Protein AF-A0A015LIZ4-F1 (afdb_monomer)

InterPro domains:
  IPR036873 Rhodanese-like domain superfamily [G3DSA:3.40.250.10] (79-158)
  IPR036873 Rhodanese-like domain superfamily [SSF52821] (68-155)
  IPR040503 tRNA uridine(34) hydroxylase, N-terminal [PF17773] (3-71)

Sequence (159 aa):
MLNKLEEMGLVGRIYIATEGINAQVSCPKEKLEELRKYCDEELNLKGTDFNFSTYHVKAFRKLNVKIRKQIVADRLESGSYDLSKQPVYLTPEEWHEVLSNSKESPILIDMRNQYERQVQECIISPDVDTFRDSIKAMNEICEGKQNEKIYMYCTGTKV

pLDDT: mean 78.58, std 11.88, range [38.62, 92.88]

Nearest PDB structures (foldseek):
  4f67-a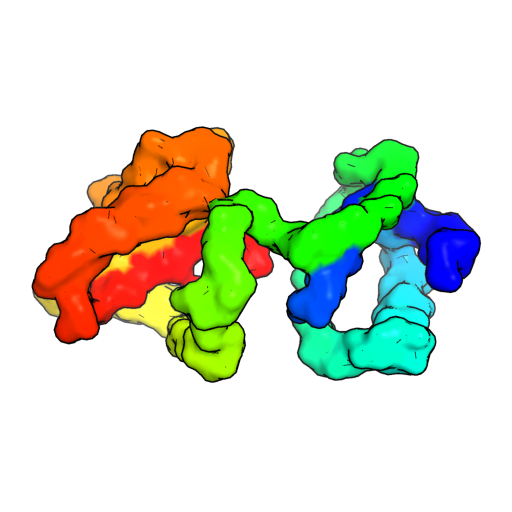ssembly1_A  TM=8.789E-01  e=5.585E-09  Legionella pneumophila subsp. pneumophila str. Philadelphia 1
  1ulr-assembly1_A  TM=7.442E-01  e=1.605E-01  Thermus thermophilus
  8qpe-assembly1_J  TM=6.826E-01  e=1.206E+00  Homo sapiens
  6hiv-assembly1_DT  TM=5.226E-01  e=1.059E+00  Trypanosoma brucei brucei
  2lhd-assembly1_A  TM=3.488E-01  e=9.297E-01  synthetic construct

Solvent-accessible surface area (backbone atoms only — not comparable to full-atom values): 10101 Å² total; per-residue (Å²): 109,70,68,63,44,49,75,54,55,39,21,23,42,38,30,38,23,92,91,45,75,40,75,52,74,50,58,49,77,91,37,48,65,61,50,51,49,44,38,34,68,78,67,65,43,64,89,66,86,78,90,82,79,94,70,98,64,84,91,46,95,50,64,44,77,42,83,40,90,49,58,62,84,54,83,66,63,92,78,77,66,63,86,85,72,66,80,87,72,38,53,75,65,55,47,50,46,51,75,71,68,50,95,57,89,68,47,35,35,46,71,48,55,72,90,75,70,74,88,74,97,72,60,57,54,54,92,42,96,44,76,39,51,34,53,54,45,46,54,63,69,46,58,96,42,83,89,56,73,71,46,65,44,50,88,90,58,85,58

Radius of gyration: 18.55 Å; Cα contacts (8 Å, |Δi|>4): 170; chains: 1; bounding box: 42×29×52 Å

Foldseek 3Di:
DVVVCVVQVKFWEWEDAPVGIDTDIDGPPVCPVVVVCCCCPVVVNPPDDDDDDDDPDDPGDGYDYDYDNDNFPLPDDVPPDDPVPDDDFDAPVRVVCCCPVDPDHAAEEELEAPVVDDDDDRYDYQPDHGSNSRVVVVCVVCVPVPVGHYHYDYPPDRD

Mean predicted aligned error: 9.19 Å

Secondary structure (DSSP, 8-state):
-HHHHHHTT-EEEEEEETTEEEEEEE--GGGHHHHHHHHHHTS--TT--------SS-S-SSEEEEE-S-SS---PPTTSS-TT-PPPP--HHHHHHHHHH-SS--EEEE-S-GGG----SS-B----SSHHHHHHHHHHHHTT-TTS-EEEE-TTS--

Structure (mmCIF, N/CA/C/O backbone):
data_AF-A0A015LIZ4-F1
#
_entry.id   AF-A0A015LIZ4-F1
#
loop_
_atom_site.group_PDB
_atom_site.id
_atom_site.type_symbol
_atom_site.label_atom_id
_atom_site.label_alt_id
_atom_site.label_comp_id
_atom_site.label_asym_id
_atom_site.label_entity_id
_atom_site.label_seq_id
_atom_site.pdbx_PDB_ins_code
_atom_site.Cartn_x
_atom_site.Cartn_y
_atom_site.Cartn_z
_atom_site.occupancy
_atom_site.B_iso_or_equiv
_atom_site.auth_seq_id
_atom_site.auth_comp_id
_atom_site.auth_asym_id
_atom_site.auth_atom_id
_atom_site.pdbx_PDB_model_num
ATOM 1 N N . MET A 1 1 ? 3.657 0.059 -22.145 1.00 74.50 1 MET A N 1
ATOM 2 C CA . MET A 1 1 ? 3.889 0.012 -20.686 1.00 74.50 1 MET A CA 1
ATOM 3 C C . MET A 1 1 ? 4.935 -1.029 -20.299 1.00 74.50 1 MET A C 1
ATOM 5 O O . MET A 1 1 ? 6.033 -0.615 -19.975 1.00 74.50 1 MET A O 1
ATOM 9 N N . LEU A 1 2 ? 4.657 -2.342 -20.366 1.00 81.00 2 LEU A N 1
ATOM 10 C CA . LEU A 1 2 ? 5.555 -3.376 -19.812 1.00 81.00 2 LEU A CA 1
ATOM 11 C C . LEU A 1 2 ? 6.999 -3.299 -20.343 1.00 81.00 2 LEU A C 1
ATOM 13 O O . LEU A 1 2 ? 7.917 -3.150 -19.547 1.00 81.00 2 LEU A O 1
ATOM 17 N N . ASN A 1 3 ? 7.175 -3.276 -21.668 1.00 84.81 3 ASN A N 1
ATOM 18 C CA . ASN A 1 3 ? 8.501 -3.213 -22.299 1.00 84.81 3 ASN A CA 1
ATOM 19 C C . ASN A 1 3 ? 9.314 -1.998 -21.830 1.00 84.81 3 ASN A C 1
ATOM 21 O O . ASN A 1 3 ? 10.487 -2.126 -21.512 1.00 84.81 3 ASN A O 1
ATOM 25 N N . LYS A 1 4 ? 8.674 -0.829 -21.705 1.00 87.19 4 LYS A N 1
ATOM 26 C CA . LYS A 1 4 ? 9.344 0.404 -21.275 1.00 87.19 4 LYS A CA 1
ATOM 27 C C . LYS A 1 4 ? 9.802 0.329 -19.813 1.00 87.19 4 LYS A C 1
ATOM 29 O O . LYS A 1 4 ? 10.887 0.796 -19.488 1.00 87.19 4 LYS A O 1
ATOM 34 N N . LEU A 1 5 ? 8.997 -0.281 -18.938 1.00 90.06 5 LEU A N 1
ATOM 35 C CA . LEU A 1 5 ? 9.372 -0.505 -17.536 1.00 90.06 5 LEU A CA 1
ATOM 36 C C . LEU A 1 5 ? 10.527 -1.515 -17.427 1.00 90.06 5 LEU A C 1
ATOM 38 O O . LEU A 1 5 ? 11.446 -1.320 -16.634 1.00 90.06 5 LEU A O 1
ATOM 42 N N . GLU A 1 6 ? 10.516 -2.569 -18.245 1.00 88.31 6 GLU A N 1
ATOM 43 C CA . GLU A 1 6 ? 11.605 -3.551 -18.303 1.00 88.31 6 GLU A CA 1
ATOM 44 C C . GLU A 1 6 ? 12.906 -2.947 -18.856 1.00 88.31 6 GLU A C 1
ATOM 46 O O . GLU A 1 6 ? 13.972 -3.198 -18.297 1.00 88.31 6 GLU A O 1
ATOM 51 N N . GLU A 1 7 ? 12.832 -2.088 -19.877 1.00 90.44 7 GLU A N 1
ATOM 52 C CA . GLU A 1 7 ? 13.973 -1.326 -20.412 1.00 90.44 7 GLU A CA 1
ATOM 53 C C . GLU A 1 7 ? 14.604 -0.395 -19.365 1.00 90.44 7 GLU A C 1
ATOM 55 O O . GLU A 1 7 ? 15.822 -0.217 -19.337 1.00 90.44 7 GLU A O 1
ATOM 60 N N . MET A 1 8 ? 13.793 0.176 -18.468 1.00 89.94 8 MET A N 1
ATOM 61 C CA . MET A 1 8 ? 14.271 0.947 -17.313 1.00 89.94 8 MET A CA 1
ATOM 62 C C . MET A 1 8 ? 14.856 0.060 -16.195 1.00 89.94 8 MET A C 1
ATOM 64 O O . MET A 1 8 ? 15.327 0.574 -15.180 1.00 89.94 8 MET A O 1
ATOM 68 N N . GLY A 1 9 ? 14.833 -1.267 -16.352 1.00 90.06 9 GLY A N 1
ATOM 69 C CA . GLY A 1 9 ? 15.355 -2.222 -15.379 1.00 90.06 9 GLY A CA 1
ATOM 70 C C . GLY A 1 9 ? 14.456 -2.423 -14.160 1.00 90.06 9 GLY A C 1
ATOM 71 O O . GLY A 1 9 ? 14.956 -2.831 -13.108 1.00 90.06 9 GLY A O 1
ATOM 72 N N . LEU A 1 10 ? 13.153 -2.126 -14.260 1.00 91.81 10 LEU A N 1
ATOM 73 C CA . LEU A 1 10 ? 12.237 -2.328 -13.141 1.00 91.81 10 LEU A CA 1
ATOM 74 C C . LEU A 1 10 ? 12.048 -3.813 -12.837 1.00 91.81 10 LEU A C 1
ATOM 76 O O . LEU A 1 10 ? 11.814 -4.644 -13.713 1.00 91.81 10 LEU A O 1
ATOM 80 N N . VAL A 1 11 ? 12.045 -4.123 -11.546 1.00 92.19 11 VAL A N 1
ATOM 81 C CA . VAL A 1 11 ? 11.620 -5.412 -10.997 1.00 92.19 11 VAL A CA 1
ATOM 82 C C . VAL A 1 11 ? 10.619 -5.161 -9.880 1.00 92.19 11 VAL A C 1
ATOM 84 O O . VAL A 1 11 ? 10.696 -4.143 -9.202 1.00 92.19 11 VAL A O 1
ATOM 87 N N . GLY A 1 12 ? 9.661 -6.061 -9.670 1.00 91.75 12 GLY A N 1
ATOM 88 C CA . GLY A 1 12 ? 8.612 -5.806 -8.686 1.00 91.75 12 GLY A CA 1
ATOM 89 C C . GLY A 1 12 ? 7.268 -6.405 -9.031 1.00 91.75 12 GLY A C 1
ATOM 90 O O . GLY A 1 12 ? 7.148 -7.286 -9.884 1.00 91.75 12 GLY A O 1
ATOM 91 N N . ARG A 1 13 ? 6.245 -5.913 -8.343 1.00 92.56 13 ARG A N 1
ATOM 92 C CA . ARG A 1 13 ? 4.850 -6.296 -8.530 1.00 92.56 13 ARG A CA 1
ATOM 93 C C . ARG A 1 13 ? 4.022 -5.044 -8.769 1.00 92.56 13 ARG A C 1
ATOM 95 O O . ARG A 1 13 ? 4.135 -4.086 -8.011 1.00 92.56 13 ARG A O 1
ATOM 102 N N . ILE A 1 14 ? 3.193 -5.078 -9.804 1.00 92.25 14 ILE A N 1
ATOM 103 C CA . ILE A 1 14 ? 2.219 -4.028 -10.106 1.00 92.25 14 ILE A CA 1
ATOM 104 C C . ILE A 1 14 ? 0.857 -4.697 -10.261 1.00 92.25 14 ILE A C 1
ATOM 106 O O . ILE A 1 14 ? 0.692 -5.614 -11.073 1.00 92.25 14 ILE A O 1
ATOM 110 N N . TYR A 1 15 ? -0.114 -4.244 -9.482 1.00 92.62 15 TYR A N 1
ATOM 111 C CA . TYR A 1 15 ? -1.511 -4.626 -9.599 1.00 92.62 15 TYR A CA 1
ATOM 112 C C . TYR A 1 15 ? -2.313 -3.457 -10.143 1.00 92.62 15 TYR A C 1
ATOM 114 O O . TYR A 1 15 ? -2.187 -2.336 -9.661 1.00 92.62 15 TYR A O 1
ATOM 122 N N . ILE A 1 16 ? -3.127 -3.746 -11.153 1.00 90.69 16 ILE A N 1
ATOM 123 C CA . ILE A 1 16 ? -3.995 -2.774 -11.812 1.00 90.69 16 ILE A CA 1
ATOM 124 C C . ILE A 1 16 ? -5.423 -3.280 -11.669 1.00 90.69 16 ILE A C 1
ATOM 126 O O . ILE A 1 16 ? -5.707 -4.428 -12.021 1.00 90.69 16 ILE A O 1
ATOM 130 N N . ALA A 1 17 ? -6.306 -2.434 -11.160 1.00 88.81 17 ALA A N 1
ATOM 131 C CA . ALA A 1 17 ? -7.741 -2.674 -11.119 1.00 88.81 17 ALA A CA 1
ATOM 132 C C . ALA A 1 17 ? -8.479 -1.390 -11.516 1.00 88.81 17 ALA A C 1
ATOM 134 O O . ALA A 1 17 ? -7.866 -0.340 -11.696 1.00 88.81 17 ALA A O 1
ATOM 135 N N . THR A 1 18 ? -9.800 -1.455 -11.655 1.00 85.56 18 THR A N 1
ATOM 136 C CA . THR A 1 18 ? -10.618 -0.278 -11.995 1.00 85.56 18 THR A CA 1
ATOM 137 C C . THR A 1 18 ? -10.558 0.821 -10.933 1.00 85.56 18 THR A C 1
ATOM 139 O O . THR A 1 18 ? -10.778 1.980 -11.254 1.00 85.56 18 THR A O 1
ATOM 142 N N . GLU A 1 19 ? -10.251 0.463 -9.684 1.00 82.56 19 GLU A N 1
ATOM 143 C CA . GLU A 1 19 ? -10.108 1.399 -8.562 1.00 82.56 19 GLU A CA 1
ATOM 144 C C . GLU A 1 19 ? -8.734 2.087 -8.490 1.00 82.56 19 GLU A C 1
ATOM 146 O O . GLU A 1 19 ? -8.590 3.066 -7.766 1.00 82.56 19 GLU A O 1
ATOM 151 N N . GLY A 1 20 ? -7.722 1.602 -9.225 1.00 85.06 20 GLY A N 1
ATOM 152 C CA . GLY A 1 20 ? -6.397 2.221 -9.235 1.00 85.06 20 GLY A CA 1
ATOM 153 C C . GLY A 1 20 ? -5.233 1.254 -9.451 1.00 85.06 20 GLY A C 1
ATOM 154 O O . GLY A 1 20 ? -5.362 0.198 -10.079 1.00 85.06 20 GLY A O 1
ATOM 155 N N . ILE A 1 21 ? -4.066 1.642 -8.927 1.00 88.50 21 ILE A N 1
ATOM 156 C CA . ILE A 1 21 ? -2.799 0.917 -9.067 1.00 88.50 21 ILE A CA 1
ATOM 157 C C . ILE A 1 21 ? -2.153 0.737 -7.691 1.00 88.50 21 ILE A C 1
ATOM 159 O O . ILE A 1 21 ? -2.018 1.691 -6.933 1.00 88.50 21 ILE A O 1
ATOM 163 N N . ASN A 1 22 ? -1.697 -0.480 -7.393 1.00 89.00 22 ASN A N 1
ATOM 164 C CA . ASN A 1 22 ? -0.813 -0.763 -6.262 1.00 89.00 22 ASN A CA 1
ATOM 165 C C . ASN A 1 22 ? 0.500 -1.335 -6.799 1.00 89.00 22 ASN A C 1
ATOM 167 O O . ASN A 1 22 ? 0.497 -2.321 -7.542 1.00 89.00 22 ASN A O 1
ATOM 171 N N . ALA A 1 23 ? 1.619 -0.701 -6.456 1.00 89.56 23 ALA A N 1
ATOM 172 C CA . ALA A 1 23 ? 2.927 -1.075 -6.967 1.00 89.56 23 ALA A CA 1
ATOM 173 C C . ALA A 1 23 ? 3.971 -1.142 -5.851 1.00 89.56 23 ALA A C 1
ATOM 175 O O . ALA A 1 23 ? 4.124 -0.221 -5.056 1.00 89.56 23 ALA A O 1
ATOM 176 N N . GLN A 1 24 ? 4.741 -2.227 -5.857 1.00 90.25 24 GLN A N 1
ATOM 177 C CA . GLN A 1 24 ? 5.962 -2.388 -5.075 1.00 90.25 24 GLN A CA 1
ATOM 178 C C . GLN A 1 24 ? 7.073 -2.765 -6.046 1.00 90.25 24 GLN A C 1
ATOM 180 O O . GLN A 1 24 ? 7.117 -3.890 -6.553 1.00 90.25 24 GLN A O 1
ATOM 185 N N . VAL A 1 25 ? 7.933 -1.801 -6.358 1.00 90.12 25 VAL A N 1
ATOM 186 C CA . VAL A 1 25 ? 8.949 -1.938 -7.402 1.00 90.12 25 VAL A CA 1
ATOM 187 C C . VAL A 1 25 ? 10.313 -1.473 -6.916 1.00 90.12 25 VAL A C 1
ATOM 189 O O . VAL A 1 25 ? 10.437 -0.682 -5.987 1.00 90.12 25 VAL A O 1
ATOM 192 N N . SER A 1 26 ? 11.349 -1.977 -7.569 1.00 90.06 26 SER A N 1
ATOM 193 C CA . SER A 1 26 ? 12.717 -1.496 -7.455 1.00 90.06 26 SER A CA 1
ATOM 194 C C . SER A 1 26 ? 13.210 -1.131 -8.848 1.00 90.06 26 SER A C 1
ATOM 196 O O . SER A 1 26 ? 12.984 -1.875 -9.804 1.00 90.06 26 SER A O 1
ATOM 198 N N . CYS A 1 27 ? 13.903 -0.003 -8.954 1.00 89.06 27 CYS A N 1
ATOM 199 C CA . CYS A 1 27 ? 14.572 0.440 -10.170 1.00 89.06 27 CYS A CA 1
ATOM 200 C C . CYS A 1 27 ? 15.989 0.933 -9.833 1.00 89.06 27 CYS A C 1
ATOM 202 O O . CYS A 1 27 ? 16.257 1.279 -8.676 1.00 89.06 27 CYS A O 1
ATOM 204 N N . PRO A 1 28 ? 16.903 0.985 -10.815 1.00 89.44 28 PRO A N 1
ATOM 205 C CA . PRO A 1 28 ? 18.168 1.696 -10.663 1.00 89.44 28 PRO A CA 1
ATOM 206 C C . PRO A 1 28 ? 17.936 3.150 -10.240 1.00 89.44 28 PRO A C 1
ATOM 208 O O . PRO A 1 28 ? 16.982 3.788 -10.696 1.00 89.44 28 PRO A O 1
ATOM 211 N N . LYS A 1 29 ? 18.813 3.689 -9.386 1.00 87.94 29 LYS A N 1
ATOM 212 C CA . LYS A 1 29 ? 18.675 5.060 -8.869 1.00 87.94 29 LYS A CA 1
ATOM 213 C C . LYS A 1 29 ? 18.710 6.083 -1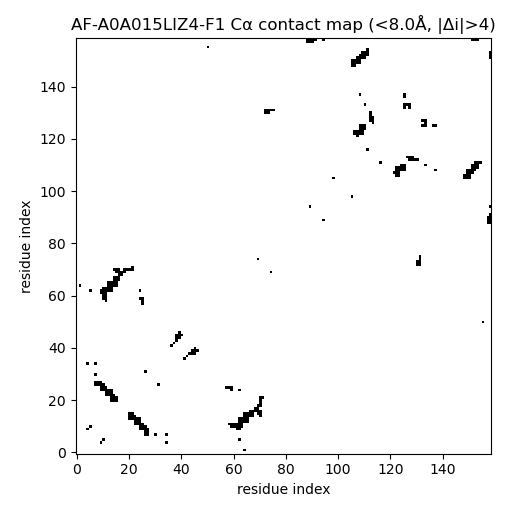0.004 1.00 87.94 29 LYS A C 1
ATOM 215 O O . LYS A 1 29 ? 17.916 7.016 -10.005 1.00 87.94 29 LYS A O 1
ATOM 220 N N . GLU A 1 30 ? 19.569 5.865 -10.997 1.00 90.38 30 GLU A N 1
ATOM 221 C CA . GLU A 1 30 ? 19.684 6.740 -12.173 1.00 90.38 30 GLU A CA 1
ATOM 222 C C . GLU A 1 30 ? 18.401 6.791 -13.023 1.00 90.38 30 GLU A C 1
ATOM 224 O O . GLU A 1 30 ? 18.228 7.706 -13.822 1.00 90.38 30 GLU A O 1
ATOM 229 N N . LYS A 1 31 ? 17.493 5.817 -12.866 1.00 91.44 31 LYS A N 1
ATOM 230 C CA . LYS A 1 31 ? 16.234 5.713 -13.620 1.00 91.44 31 LYS A CA 1
ATOM 231 C C . LYS A 1 31 ? 15.027 6.266 -12.869 1.00 91.44 31 LYS A C 1
ATOM 233 O O . LYS A 1 31 ? 13.928 6.255 -13.414 1.00 91.44 31 LYS A O 1
ATOM 238 N N . LEU A 1 32 ? 15.214 6.765 -11.646 1.00 88.88 32 LEU A N 1
ATOM 239 C CA . LEU A 1 32 ? 14.115 7.212 -10.791 1.00 88.88 32 LEU A CA 1
ATOM 240 C C . LEU A 1 32 ? 13.348 8.399 -11.389 1.00 88.88 32 LEU A C 1
ATOM 242 O O . LEU A 1 32 ? 12.120 8.392 -11.401 1.00 88.88 32 LEU A O 1
ATOM 246 N N . GLU A 1 33 ? 14.065 9.392 -11.921 1.00 90.81 33 GLU A N 1
ATOM 247 C CA . GLU A 1 33 ? 13.451 10.562 -12.562 1.00 90.81 33 GLU A CA 1
ATOM 248 C C . GLU A 1 33 ? 12.732 10.182 -13.863 1.00 90.81 33 GLU A C 1
ATOM 250 O O . GLU A 1 33 ? 11.608 10.622 -14.099 1.00 90.81 33 GLU A O 1
ATOM 255 N N . GLU A 1 34 ? 13.341 9.309 -14.676 1.00 92.75 34 GLU A N 1
ATOM 256 C CA . GLU A 1 34 ? 12.730 8.789 -15.908 1.00 92.75 34 GLU A CA 1
ATOM 257 C C . GLU A 1 34 ? 11.437 8.020 -15.595 1.00 92.75 34 GLU A C 1
ATOM 259 O O . GLU A 1 34 ? 10.413 8.232 -16.246 1.00 92.75 34 GLU A O 1
ATOM 264 N N . LEU A 1 35 ? 11.461 7.177 -14.556 1.00 90.94 35 LEU A N 1
ATOM 265 C CA . LEU A 1 35 ? 10.293 6.444 -14.079 1.00 90.94 35 LEU A CA 1
ATOM 266 C C . LEU A 1 35 ? 9.201 7.393 -13.582 1.00 90.94 35 LEU A C 1
ATOM 268 O O . LEU A 1 35 ? 8.039 7.217 -13.942 1.00 90.94 35 LEU A O 1
ATOM 272 N N . ARG A 1 36 ? 9.552 8.405 -12.775 1.00 90.31 36 ARG A N 1
ATOM 273 C CA . ARG A 1 36 ? 8.581 9.382 -12.266 1.00 90.31 36 ARG A CA 1
ATOM 274 C C . ARG A 1 36 ? 7.900 10.125 -13.410 1.00 90.31 36 ARG A C 1
ATOM 276 O O . ARG A 1 36 ? 6.676 10.202 -13.430 1.00 90.31 36 ARG A O 1
ATOM 283 N N . LYS A 1 37 ? 8.683 10.606 -14.376 1.00 92.31 37 LYS A N 1
ATOM 284 C CA . LYS A 1 37 ? 8.165 11.289 -15.562 1.00 92.31 37 LYS A CA 1
ATOM 285 C C . LYS A 1 37 ? 7.233 10.385 -16.369 1.00 92.31 37 LYS A C 1
ATOM 287 O O . LYS A 1 37 ? 6.138 10.804 -16.721 1.00 92.31 37 LYS A O 1
ATOM 292 N N . TYR A 1 38 ? 7.629 9.133 -16.600 1.00 91.62 38 TYR A N 1
ATOM 293 C CA . TYR A 1 38 ? 6.789 8.156 -17.293 1.00 91.62 38 TYR A CA 1
ATOM 294 C C . TYR A 1 38 ? 5.459 7.920 -16.563 1.00 91.62 38 TYR A C 1
ATOM 296 O O . TYR A 1 38 ? 4.402 7.916 -17.187 1.00 91.62 38 TYR A O 1
ATOM 304 N N . CYS A 1 39 ? 5.486 7.766 -15.239 1.00 90.06 39 CYS A N 1
ATOM 305 C CA . CYS A 1 39 ? 4.265 7.619 -14.450 1.00 90.06 39 CYS A CA 1
ATOM 306 C C . CYS A 1 39 ? 3.366 8.862 -14.530 1.00 90.06 39 CYS A C 1
ATOM 308 O O . CYS A 1 39 ? 2.158 8.724 -14.709 1.00 90.06 39 CYS A O 1
ATOM 310 N N . ASP A 1 40 ? 3.936 10.060 -14.416 1.00 90.75 40 ASP A N 1
ATOM 311 C CA . ASP A 1 40 ? 3.167 11.306 -14.421 1.00 90.75 40 ASP A CA 1
ATOM 312 C C . ASP A 1 40 ? 2.556 11.606 -15.800 1.00 90.75 40 ASP A C 1
ATOM 314 O O . ASP A 1 40 ? 1.386 11.979 -15.873 1.00 90.75 40 ASP A O 1
ATOM 318 N N . GLU A 1 41 ? 3.321 11.437 -16.882 1.00 91.56 41 GLU A N 1
ATOM 319 C CA . GLU A 1 41 ? 2.926 11.846 -18.238 1.00 91.56 41 GLU A CA 1
ATOM 320 C C . GLU A 1 41 ? 2.205 10.735 -19.011 1.00 91.56 41 GLU A C 1
ATOM 322 O O . GLU A 1 41 ? 1.150 10.970 -19.594 1.00 91.56 41 GLU A O 1
ATOM 327 N N . GLU A 1 42 ? 2.742 9.513 -18.997 1.00 89.75 42 GLU A N 1
ATOM 328 C CA . GLU A 1 42 ? 2.253 8.417 -19.847 1.00 89.75 42 GLU A CA 1
ATOM 329 C C . GLU A 1 42 ? 1.192 7.566 -19.148 1.00 89.75 42 GLU A C 1
ATOM 331 O O . GLU A 1 42 ? 0.313 7.000 -19.797 1.00 89.75 42 GLU A O 1
ATOM 336 N N . LEU A 1 43 ? 1.267 7.454 -17.817 1.00 86.88 43 LEU A N 1
ATOM 337 C CA . LEU A 1 43 ? 0.276 6.729 -17.013 1.00 86.88 43 LEU A CA 1
ATOM 338 C C . LEU A 1 43 ? -0.736 7.659 -16.334 1.00 86.88 43 LEU A C 1
ATOM 340 O O . LEU A 1 43 ? -1.654 7.168 -15.678 1.00 86.88 43 LEU A O 1
ATOM 344 N N . ASN A 1 44 ? -0.586 8.978 -16.499 1.00 88.38 44 ASN A N 1
ATOM 345 C CA . ASN A 1 44 ? -1.435 9.997 -15.884 1.00 88.38 44 ASN A CA 1
ATOM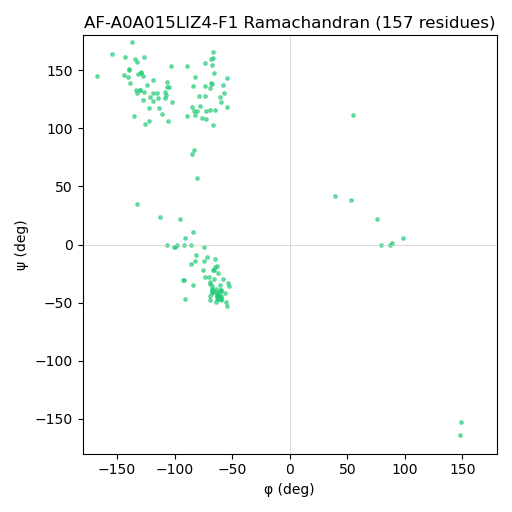 346 C C . ASN A 1 44 ? -1.548 9.844 -14.350 1.00 88.38 44 ASN A C 1
ATOM 348 O O . ASN A 1 44 ? -2.612 10.040 -13.767 1.00 88.38 44 ASN A O 1
ATOM 352 N N . LEU A 1 45 ? -0.446 9.474 -13.687 1.00 86.75 45 LEU A N 1
ATOM 353 C CA . LEU A 1 45 ? -0.367 9.269 -12.231 1.00 86.75 45 LEU A CA 1
ATOM 354 C C . LEU A 1 45 ? 0.148 10.505 -11.485 1.00 86.75 45 LEU A C 1
ATOM 356 O O . LEU A 1 45 ? 0.646 10.401 -10.359 1.00 86.75 45 LEU A O 1
ATOM 360 N N . LYS A 1 46 ? 0.023 11.685 -12.098 1.00 86.88 46 LYS A N 1
ATOM 361 C CA . LYS A 1 46 ? 0.49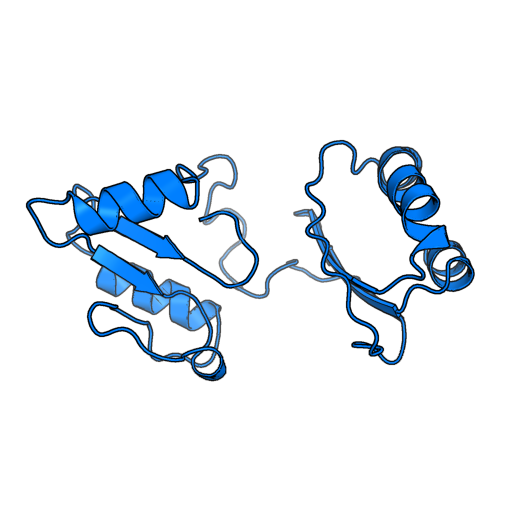1 12.942 -11.519 1.00 86.88 46 LYS A CA 1
ATOM 362 C C . LYS A 1 46 ? -0.152 13.187 -10.153 1.00 86.88 46 LYS A C 1
ATOM 364 O O . LYS A 1 46 ? -1.366 13.115 -10.003 1.00 86.88 46 LYS A O 1
ATOM 369 N N . GLY A 1 47 ? 0.681 13.506 -9.164 1.00 82.06 47 GLY A N 1
ATOM 370 C CA . GLY A 1 47 ? 0.242 13.729 -7.780 1.00 82.06 47 GLY A CA 1
ATOM 371 C C . GLY A 1 47 ? 0.167 12.462 -6.924 1.00 82.06 47 GLY A C 1
ATOM 372 O O . GLY A 1 47 ? -0.133 12.564 -5.742 1.00 82.06 47 GLY A O 1
ATOM 373 N N . THR A 1 48 ? 0.490 11.288 -7.477 1.00 83.31 48 THR A N 1
ATOM 374 C CA . THR A 1 48 ? 0.630 10.063 -6.678 1.00 83.31 48 THR A CA 1
ATOM 375 C C . THR A 1 48 ? 1.867 10.157 -5.781 1.00 83.31 48 THR A C 1
ATOM 377 O O . THR A 1 48 ? 2.957 10.532 -6.238 1.00 83.31 48 THR A O 1
ATOM 380 N N . ASP A 1 49 ? 1.701 9.782 -4.514 1.00 82.38 49 ASP A N 1
ATOM 381 C CA . ASP A 1 49 ? 2.787 9.687 -3.543 1.00 82.38 49 ASP A CA 1
ATOM 382 C C . ASP A 1 49 ? 3.654 8.458 -3.824 1.00 82.38 49 ASP A C 1
ATOM 384 O O . ASP A 1 49 ? 3.164 7.336 -3.959 1.00 82.38 49 ASP A O 1
ATOM 388 N N . PHE A 1 50 ? 4.964 8.673 -3.931 1.00 82.12 50 PHE A N 1
ATOM 389 C CA . PHE A 1 50 ? 5.933 7.600 -4.118 1.00 82.12 50 PHE A CA 1
ATOM 390 C C . PHE A 1 50 ? 6.754 7.487 -2.837 1.00 82.12 50 PHE A C 1
ATOM 392 O O . PHE A 1 50 ? 7.535 8.379 -2.510 1.00 82.12 50 PHE A O 1
ATOM 399 N N . ASN A 1 51 ? 6.592 6.376 -2.123 1.00 81.00 51 ASN A N 1
ATOM 400 C CA . ASN A 1 51 ? 7.408 6.077 -0.954 1.00 81.00 51 ASN A CA 1
ATOM 401 C C . ASN A 1 51 ? 8.722 5.444 -1.417 1.00 81.00 51 ASN A C 1
ATOM 403 O O . ASN A 1 51 ? 8.729 4.349 -1.983 1.00 81.00 51 ASN A O 1
ATOM 407 N N . PHE A 1 52 ? 9.836 6.138 -1.186 1.00 78.62 52 PHE A N 1
ATOM 408 C CA . PHE A 1 52 ? 11.160 5.677 -1.589 1.00 78.62 52 PHE A CA 1
ATOM 409 C C . PHE A 1 52 ? 11.960 5.177 -0.389 1.00 78.62 52 PHE A C 1
ATOM 411 O O . PHE A 1 52 ? 12.050 5.838 0.641 1.00 78.62 52 PHE A O 1
ATOM 418 N N . SER A 1 53 ? 12.624 4.039 -0.567 1.00 78.06 53 SER A N 1
ATOM 419 C CA . SER A 1 53 ? 13.650 3.547 0.349 1.00 78.06 53 SER A CA 1
ATOM 420 C C . SER A 1 53 ? 14.867 3.120 -0.459 1.00 78.06 53 SER A C 1
ATOM 422 O O . SER A 1 53 ? 14.737 2.360 -1.421 1.00 78.06 53 SER A O 1
ATOM 424 N N . THR A 1 54 ? 16.055 3.578 -0.079 1.00 73.62 54 THR A N 1
ATOM 425 C CA . THR A 1 54 ? 17.299 3.144 -0.720 1.00 73.62 54 THR A CA 1
ATOM 426 C C . THR A 1 54 ? 17.780 1.853 -0.073 1.00 73.62 54 THR A C 1
ATOM 428 O O . THR A 1 54 ? 18.093 1.840 1.115 1.00 73.62 54 THR A O 1
ATOM 431 N N . TYR A 1 55 ? 17.863 0.773 -0.847 1.00 72.44 55 TYR A N 1
ATOM 432 C CA . TYR A 1 55 ? 18.403 -0.501 -0.381 1.00 72.44 55 TYR A CA 1
ATOM 433 C C . TYR A 1 55 ? 19.279 -1.127 -1.468 1.00 72.44 55 TYR A C 1
ATOM 435 O O . TYR A 1 55 ? 18.941 -1.083 -2.648 1.00 72.44 55 TYR A O 1
ATOM 443 N N . HIS A 1 56 ? 20.414 -1.712 -1.079 1.00 63.47 56 HIS A N 1
ATOM 444 C CA . HIS A 1 56 ? 21.406 -2.244 -2.026 1.00 63.47 56 HIS A CA 1
ATOM 445 C C . HIS A 1 56 ? 21.122 -3.684 -2.488 1.00 63.47 56 HIS A C 1
ATOM 447 O O . HIS A 1 56 ? 21.863 -4.231 -3.303 1.00 63.47 56 HIS A O 1
ATOM 453 N N . VAL A 1 57 ? 20.046 -4.307 -1.997 1.00 69.56 57 VAL A N 1
ATOM 454 C CA . VAL A 1 57 ? 19.668 -5.687 -2.332 1.00 69.56 57 VAL A CA 1
ATOM 455 C C . VAL A 1 57 ? 18.453 -5.688 -3.255 1.00 69.56 57 VAL A C 1
ATOM 457 O O . VAL A 1 57 ? 17.475 -4.984 -3.010 1.00 69.56 57 VAL A O 1
ATOM 460 N N . LYS A 1 58 ? 18.486 -6.518 -4.306 1.00 64.50 58 LYS A N 1
ATOM 461 C CA . LYS A 1 58 ? 17.327 -6.734 -5.184 1.00 64.50 58 LYS A CA 1
ATOM 462 C C . LYS A 1 58 ? 16.211 -7.440 -4.408 1.00 64.50 58 LYS A C 1
ATOM 464 O O . LYS A 1 58 ? 16.260 -8.653 -4.223 1.00 64.50 58 LYS A O 1
ATOM 469 N N . ALA A 1 59 ? 15.189 -6.685 -4.007 1.00 77.56 59 ALA A N 1
ATOM 470 C CA . ALA A 1 59 ? 14.007 -7.216 -3.322 1.00 77.56 59 ALA A CA 1
ATOM 471 C C . ALA A 1 59 ? 13.149 -8.132 -4.221 1.00 77.56 59 ALA A C 1
ATOM 473 O O . ALA A 1 59 ? 12.413 -8.989 -3.733 1.00 77.56 59 ALA A O 1
ATOM 474 N N . PHE A 1 60 ? 13.266 -7.993 -5.547 1.00 86.00 60 PHE A N 1
ATOM 475 C CA . PHE A 1 60 ? 12.469 -8.734 -6.525 1.00 86.00 60 PHE A CA 1
ATOM 476 C C . PHE A 1 60 ? 13.337 -9.354 -7.625 1.00 86.00 60 PHE A C 1
ATOM 478 O O . PHE A 1 60 ? 14.340 -8.784 -8.047 1.00 86.00 60 PHE A O 1
ATOM 485 N N . ARG A 1 61 ? 12.923 -10.530 -8.121 1.00 85.88 61 ARG A N 1
ATOM 486 C CA . ARG A 1 61 ? 13.632 -11.259 -9.193 1.00 85.88 61 ARG A CA 1
ATOM 487 C C . ARG A 1 61 ? 13.277 -10.784 -10.604 1.00 85.88 61 ARG A C 1
ATOM 489 O O . ARG A 1 61 ? 14.121 -10.845 -11.486 1.00 85.88 61 ARG A O 1
ATOM 496 N N . LYS A 1 62 ? 12.024 -10.382 -10.825 1.00 90.81 62 LYS A N 1
ATOM 497 C CA . LYS A 1 62 ? 11.491 -9.945 -12.123 1.00 90.81 62 LYS A CA 1
ATOM 498 C C . LYS A 1 62 ? 10.313 -9.000 -11.928 1.00 90.81 62 LYS A C 1
ATOM 500 O O . LYS A 1 62 ? 9.736 -8.971 -10.839 1.00 90.81 62 LYS A O 1
ATOM 505 N N . LEU A 1 63 ? 9.940 -8.276 -12.977 1.00 92.19 63 LEU A N 1
ATOM 506 C CA . LEU A 1 63 ? 8.690 -7.529 -13.015 1.00 92.19 63 LEU A CA 1
ATOM 507 C C . LEU A 1 63 ? 7.502 -8.488 -13.187 1.00 92.19 63 LEU A C 1
ATOM 509 O O . LEU A 1 63 ? 7.552 -9.448 -13.956 1.00 92.19 63 LEU A O 1
ATOM 513 N N . ASN A 1 64 ? 6.434 -8.258 -12.431 1.00 92.88 64 ASN A N 1
ATOM 514 C CA . ASN A 1 64 ? 5.183 -8.994 -12.539 1.00 92.88 64 ASN A CA 1
ATOM 515 C C . ASN A 1 64 ? 4.015 -8.011 -12.503 1.00 92.88 64 ASN A C 1
ATOM 517 O O . ASN A 1 64 ? 3.737 -7.416 -11.463 1.00 92.88 64 ASN A O 1
ATOM 521 N N . VAL A 1 65 ? 3.333 -7.859 -13.635 1.00 92.25 65 VAL A N 1
ATOM 522 C CA . VAL A 1 65 ? 2.162 -6.989 -13.760 1.00 92.25 65 VAL A CA 1
ATOM 523 C C . VAL A 1 65 ? 0.918 -7.858 -13.879 1.00 92.25 65 VAL A C 1
ATOM 525 O O . VAL A 1 65 ? 0.862 -8.749 -14.727 1.00 92.25 65 VAL A O 1
ATOM 528 N N . LYS A 1 66 ? -0.077 -7.626 -13.018 1.00 92.19 66 LYS A N 1
ATOM 529 C CA . LYS A 1 66 ? -1.341 -8.373 -13.031 1.00 92.19 66 LYS A CA 1
ATOM 530 C C . LYS A 1 66 ? -2.533 -7.434 -13.019 1.00 92.19 66 LYS A C 1
ATOM 532 O O . LYS A 1 66 ? -2.627 -6.561 -12.162 1.00 92.19 66 LYS A O 1
ATOM 537 N N . ILE A 1 67 ? -3.484 -7.703 -13.906 1.00 92.19 67 ILE A N 1
ATOM 538 C CA . ILE A 1 67 ? -4.825 -7.129 -13.822 1.00 92.19 67 ILE A CA 1
ATOM 539 C C . ILE A 1 67 ? -5.601 -7.918 -12.765 1.00 92.19 67 ILE A C 1
ATOM 541 O O . ILE A 1 67 ? -5.622 -9.154 -12.782 1.00 92.19 67 ILE A O 1
ATOM 545 N N . ARG A 1 68 ? -6.192 -7.210 -11.808 1.00 89.06 68 ARG A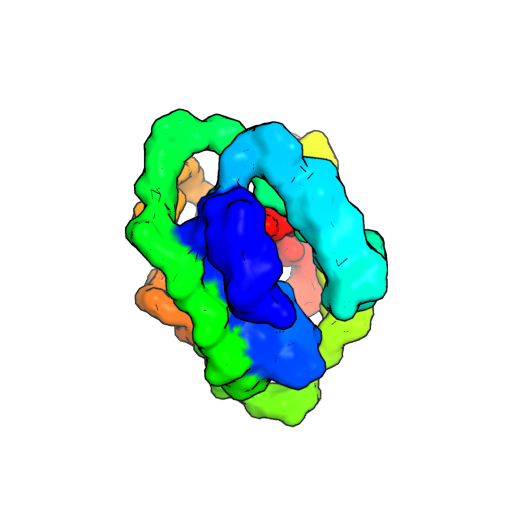 N 1
ATOM 546 C CA . ARG A 1 68 ? -6.950 -7.767 -10.687 1.00 89.06 68 ARG A CA 1
ATOM 547 C C . ARG A 1 68 ? -8.329 -7.119 -10.625 1.00 89.06 68 ARG A C 1
ATOM 549 O O . ARG A 1 68 ? -8.549 -6.055 -11.186 1.00 89.06 68 ARG A O 1
ATOM 556 N N . LYS A 1 69 ? -9.255 -7.782 -9.927 1.00 86.31 69 LYS A N 1
ATOM 557 C CA . LYS A 1 69 ? -10.558 -7.185 -9.600 1.00 86.31 69 LYS A CA 1
ATOM 558 C C . LYS A 1 69 ? -10.414 -6.043 -8.590 1.00 86.31 69 LYS A C 1
ATOM 560 O O . LYS A 1 69 ? -11.154 -5.079 -8.681 1.00 86.31 69 LYS A O 1
ATOM 565 N N . GLN A 1 70 ? -9.455 -6.173 -7.672 1.00 82.50 70 GLN A N 1
ATOM 566 C CA . GLN A 1 70 ? -9.127 -5.194 -6.638 1.00 82.50 70 GLN A CA 1
ATOM 567 C C . GLN A 1 70 ? -7.601 -5.119 -6.480 1.00 82.50 70 GLN A C 1
ATOM 569 O O . GLN A 1 70 ? -6.916 -6.141 -6.628 1.00 82.50 70 GLN A O 1
ATOM 574 N N . ILE A 1 71 ? -7.065 -3.929 -6.208 1.00 82.44 71 ILE A N 1
ATOM 575 C CA . ILE A 1 71 ? -5.638 -3.691 -5.954 1.00 82.44 71 ILE A CA 1
ATOM 576 C C . ILE A 1 71 ? -5.212 -4.204 -4.576 1.00 82.44 71 ILE A C 1
ATOM 578 O O . ILE A 1 71 ? -4.067 -4.633 -4.419 1.00 82.44 71 ILE A O 1
ATOM 582 N N . VAL A 1 72 ? -6.144 -4.242 -3.621 1.00 79.50 72 VAL A N 1
ATOM 583 C CA . VAL A 1 72 ? -6.023 -4.940 -2.336 1.00 79.50 72 VAL A CA 1
ATOM 584 C C . VAL A 1 72 ? -7.125 -5.990 -2.271 1.00 79.50 72 VAL A C 1
ATOM 586 O O . VAL A 1 72 ? -8.279 -5.718 -2.565 1.00 79.50 72 VAL A O 1
ATOM 589 N N . ALA A 1 73 ? -6.779 -7.230 -1.933 1.00 75.31 73 ALA A N 1
ATOM 590 C CA . ALA A 1 73 ? -7.728 -8.341 -1.957 1.00 75.31 73 ALA A CA 1
ATOM 591 C C . ALA A 1 73 ? -8.630 -8.378 -0.705 1.00 75.31 73 ALA A C 1
ATOM 593 O O . ALA A 1 73 ? -8.657 -9.389 -0.002 1.00 75.31 73 ALA A O 1
ATOM 594 N N . ASP A 1 74 ? -9.369 -7.302 -0.430 1.00 70.56 74 AS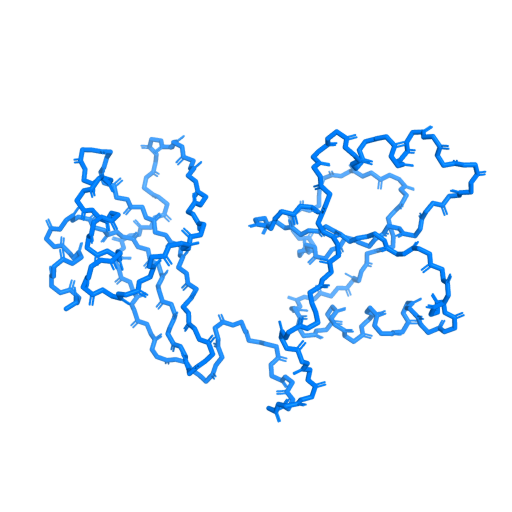P A N 1
ATOM 595 C CA . ASP A 1 74 ? -10.341 -7.256 0.671 1.00 70.56 74 ASP A CA 1
ATOM 596 C C . ASP A 1 74 ? -11.558 -8.174 0.397 1.00 70.56 74 ASP A C 1
ATOM 598 O O . ASP A 1 74 ? -12.088 -8.831 1.301 1.00 70.56 74 ASP A O 1
ATOM 602 N N . ARG A 1 75 ? -11.936 -8.329 -0.882 1.00 71.75 75 ARG A N 1
ATOM 603 C CA . ARG A 1 75 ? -13.191 -8.925 -1.370 1.00 71.75 75 ARG A CA 1
ATOM 604 C C . ARG A 1 75 ? -14.427 -8.547 -0.538 1.00 71.75 75 ARG A C 1
ATOM 606 O O . ARG A 1 75 ? -15.263 -9.404 -0.236 1.00 71.75 75 ARG A O 1
ATOM 613 N N . LEU A 1 76 ? -14.491 -7.273 -0.166 1.00 72.19 76 LEU A N 1
ATOM 614 C CA . LEU A 1 76 ? -15.716 -6.564 0.172 1.00 72.19 76 LEU A CA 1
ATOM 615 C C . LEU A 1 76 ? -16.574 -6.386 -1.090 1.00 72.19 76 LEU A C 1
ATOM 617 O O . LEU A 1 76 ? -16.083 -6.493 -2.219 1.00 72.19 76 LEU A O 1
ATOM 621 N N . GLU A 1 77 ? -17.871 -6.154 -0.909 1.00 72.06 77 GLU A N 1
ATOM 622 C CA . GLU A 1 77 ? -18.761 -5.885 -2.037 1.00 72.06 77 GLU A CA 1
ATOM 623 C C . GLU A 1 77 ? -18.435 -4.527 -2.664 1.00 72.06 77 GLU A C 1
ATOM 625 O O . GLU A 1 77 ? -18.174 -3.541 -1.975 1.00 72.06 77 GLU A O 1
ATOM 630 N N . SER A 1 78 ? -18.450 -4.458 -3.995 1.00 66.62 78 SER A N 1
ATOM 631 C CA . SER A 1 78 ? -18.204 -3.201 -4.701 1.00 66.62 78 SER A CA 1
ATOM 632 C C . SER A 1 78 ? -19.241 -2.152 -4.286 1.00 66.62 78 SER A C 1
ATOM 634 O O . SER A 1 78 ? -20.439 -2.375 -4.434 1.00 66.62 78 SER A O 1
ATOM 636 N N . GLY A 1 79 ? -18.773 -1.010 -3.776 1.00 69.19 79 GLY A N 1
ATOM 637 C CA . GLY A 1 79 ? -19.629 0.066 -3.266 1.00 69.19 79 GLY A CA 1
ATOM 638 C C . GLY A 1 79 ? -19.994 -0.045 -1.781 1.00 69.19 79 GLY A C 1
ATOM 639 O O . GLY A 1 79 ? -20.699 0.826 -1.280 1.00 69.19 79 GLY A O 1
ATOM 640 N N . SER A 1 80 ? -19.502 -1.056 -1.053 1.00 74.12 80 SER A N 1
ATOM 641 C CA . SER A 1 80 ? -19.732 -1.166 0.396 1.00 74.12 80 SER A CA 1
ATOM 642 C C . SER A 1 80 ? -18.943 -0.139 1.222 1.00 74.12 80 SER A C 1
ATOM 644 O O . SER A 1 80 ? -19.175 -0.012 2.422 1.00 74.12 80 SER A O 1
ATOM 646 N N . TYR A 1 81 ? -17.999 0.575 0.605 1.00 72.12 81 TYR A N 1
ATOM 647 C CA . TYR A 1 81 ? -17.220 1.648 1.215 1.00 72.12 81 TYR A CA 1
ATOM 648 C C . TYR A 1 81 ? -17.045 2.812 0.235 1.00 72.12 81 TYR A C 1
ATOM 650 O O . TYR A 1 81 ? -17.017 2.635 -0.983 1.00 72.12 81 TYR A O 1
ATOM 658 N N . ASP A 1 82 ? -16.935 4.017 0.790 1.00 72.75 82 ASP A N 1
ATOM 659 C CA . ASP A 1 82 ? -16.787 5.263 0.047 1.00 72.75 82 ASP A CA 1
ATOM 660 C C . ASP A 1 82 ? -15.341 5.760 0.171 1.00 72.75 82 ASP A C 1
ATOM 662 O O . ASP A 1 82 ? -14.939 6.258 1.220 1.00 72.75 82 ASP A O 1
ATOM 666 N N . LEU A 1 83 ? -14.562 5.629 -0.909 1.00 73.12 83 LEU A N 1
ATOM 667 C CA . LEU A 1 83 ? -13.157 6.058 -0.968 1.00 73.12 83 LEU A CA 1
ATOM 668 C C . LEU A 1 83 ? -12.976 7.583 -0.838 1.00 73.12 83 LEU A C 1
ATOM 670 O O . LEU A 1 83 ? -11.855 8.048 -0.631 1.00 73.12 83 LEU A O 1
ATOM 674 N N . SER A 1 84 ? -14.054 8.371 -0.949 1.00 74.88 84 SER A N 1
ATOM 675 C CA . SER A 1 84 ? -14.010 9.814 -0.680 1.00 74.88 84 SER A CA 1
ATOM 676 C C . SER A 1 84 ? -13.953 10.130 0.819 1.00 74.88 84 SER A C 1
ATOM 678 O O . SER A 1 84 ? -13.464 11.191 1.209 1.00 74.88 84 SER A O 1
ATOM 680 N N . LYS A 1 85 ? -14.386 9.193 1.673 1.00 79.25 85 LYS A N 1
ATOM 681 C CA . LYS A 1 85 ? -14.307 9.308 3.132 1.00 79.25 85 LYS A CA 1
ATOM 682 C C . LYS A 1 85 ? -12.925 8.888 3.603 1.00 79.25 85 LYS A C 1
ATOM 684 O O . LYS A 1 85 ? -12.701 7.754 4.018 1.00 79.25 85 LYS A O 1
ATOM 689 N N . GLN A 1 86 ? -11.992 9.823 3.503 1.00 77.75 86 GLN A N 1
ATOM 690 C CA . GLN A 1 86 ? -10.629 9.613 3.964 1.00 77.75 86 GLN A CA 1
ATOM 691 C C . GLN A 1 86 ? -10.521 9.846 5.476 1.00 77.75 86 GLN A C 1
ATOM 693 O O . GLN A 1 86 ? -11.196 10.735 6.005 1.00 77.75 86 GLN A O 1
ATOM 698 N N . PRO A 1 87 ? -9.682 9.065 6.179 1.00 81.81 87 PRO A N 1
ATOM 699 C CA . PRO A 1 87 ? -9.341 9.361 7.560 1.00 81.81 87 PRO A CA 1
ATOM 700 C C . PRO A 1 87 ? -8.530 10.661 7.645 1.00 81.81 87 PRO A C 1
ATOM 702 O O . PRO A 1 87 ? -8.000 11.161 6.649 1.00 81.81 87 PRO A O 1
ATOM 705 N N . VAL A 1 88 ? -8.412 11.196 8.859 1.00 84.94 88 VAL A N 1
ATOM 706 C CA . VAL A 1 88 ? -7.431 12.245 9.147 1.00 84.94 88 VAL A CA 1
ATOM 707 C C . VAL A 1 88 ? -6.071 11.572 9.289 1.00 84.94 88 VAL A C 1
ATOM 709 O O . VAL A 1 88 ? -5.910 10.717 10.155 1.00 84.94 88 VAL A O 1
ATOM 712 N N . TYR A 1 89 ? -5.125 11.952 8.433 1.00 85.88 89 TYR A N 1
ATOM 713 C CA . TYR A 1 89 ? -3.734 11.511 8.522 1.00 85.88 89 TYR A CA 1
ATOM 714 C C . TYR A 1 89 ? -2.975 12.401 9.501 1.00 85.88 89 TYR A C 1
ATOM 716 O O . TYR A 1 89 ? -3.121 13.624 9.452 1.00 85.88 89 TYR A O 1
ATOM 724 N N . LEU A 1 90 ? -2.167 11.783 10.352 1.00 83.25 90 LEU A N 1
ATOM 725 C CA . LEU A 1 90 ? -1.311 12.437 11.328 1.00 83.25 90 LEU A CA 1
ATOM 726 C C . LEU A 1 90 ? 0.151 12.352 10.888 1.00 83.25 90 LEU A C 1
ATOM 728 O O . LEU A 1 90 ? 0.636 11.324 10.405 1.00 83.25 90 LEU A O 1
ATOM 732 N N . THR A 1 91 ? 0.901 13.431 11.091 1.00 84.44 91 THR A N 1
ATOM 733 C CA . THR A 1 91 ? 2.360 13.344 10.984 1.00 84.44 91 THR A CA 1
ATOM 734 C C . THR A 1 91 ? 2.923 12.470 12.113 1.00 84.44 91 THR A C 1
ATOM 736 O O . THR A 1 91 ? 2.267 12.276 13.141 1.00 84.44 91 THR A O 1
ATOM 739 N N . PRO A 1 92 ? 4.151 11.937 11.976 1.00 81.62 92 PRO A N 1
ATOM 740 C CA . PRO A 1 92 ? 4.804 11.216 13.068 1.00 81.62 92 PRO A CA 1
ATOM 741 C C . PRO A 1 92 ? 4.852 12.013 14.382 1.00 81.62 92 PRO A C 1
ATOM 743 O O . PRO A 1 92 ? 4.712 11.433 15.458 1.00 81.62 92 PRO A O 1
ATOM 746 N N . GLU A 1 93 ? 5.022 13.334 14.300 1.00 82.81 93 GLU A N 1
ATOM 747 C CA . GLU A 1 93 ? 5.026 14.239 15.450 1.00 82.81 93 GLU A CA 1
ATOM 748 C C . GLU A 1 93 ? 3.636 14.353 16.082 1.00 82.81 93 GLU A C 1
ATOM 750 O O . GLU A 1 93 ? 3.514 14.181 17.292 1.00 82.81 93 GLU A O 1
ATOM 755 N N . GLU A 1 94 ? 2.591 14.574 15.277 1.00 85.56 94 GLU A N 1
ATOM 756 C CA . GLU A 1 94 ? 1.201 14.637 15.752 1.00 85.56 94 GLU A CA 1
ATOM 757 C C . GLU A 1 94 ? 0.766 13.308 16.381 1.00 85.56 94 GLU A C 1
ATOM 759 O O . GLU A 1 94 ? 0.144 13.288 17.443 1.00 85.56 94 GLU A O 1
ATOM 764 N N . TRP A 1 95 ? 1.144 12.182 15.769 1.00 83.62 95 TRP A N 1
ATOM 765 C CA . TRP A 1 95 ? 0.916 10.850 16.323 1.00 83.62 95 TRP A CA 1
ATOM 766 C C . TRP A 1 95 ? 1.594 10.688 17.686 1.00 83.62 95 TRP A C 1
ATOM 768 O O . TRP A 1 95 ? 0.969 10.246 18.651 1.00 83.62 95 TRP A O 1
ATOM 778 N N . HIS A 1 96 ? 2.866 11.076 17.796 1.00 81.94 96 HIS A N 1
ATOM 779 C CA . HIS A 1 96 ? 3.596 10.990 19.056 1.00 81.94 96 HIS A CA 1
ATOM 780 C C . HIS A 1 96 ? 2.998 11.898 20.136 1.00 81.94 96 HIS A C 1
ATOM 782 O O . HIS A 1 96 ? 2.913 11.497 21.299 1.00 81.94 96 HIS A O 1
ATOM 788 N N . GLU A 1 97 ? 2.552 13.095 19.758 1.00 84.00 97 GLU A N 1
ATOM 789 C CA . GLU A 1 97 ? 1.886 14.029 20.658 1.00 84.00 97 GLU A CA 1
ATOM 790 C C . GLU A 1 97 ? 0.578 13.444 21.191 1.00 84.00 97 GLU A C 1
ATOM 792 O O . GLU A 1 97 ? 0.355 13.447 22.401 1.00 84.00 97 GLU A O 1
ATOM 797 N N . VAL A 1 98 ? -0.250 12.873 20.311 1.00 80.62 98 VAL A N 1
ATOM 798 C CA . VAL A 1 98 ? -1.482 12.176 20.694 1.00 80.62 98 VAL A CA 1
ATOM 799 C C . VAL A 1 98 ? -1.187 11.082 21.712 1.00 80.62 98 VAL A C 1
ATOM 801 O O . VAL A 1 98 ? -1.839 11.041 22.751 1.00 80.62 98 VAL A O 1
ATOM 804 N N . LEU A 1 99 ? -0.203 10.222 21.441 1.00 75.88 99 LEU A N 1
ATOM 805 C CA . LEU A 1 99 ? 0.140 9.110 22.330 1.00 75.88 99 LEU A CA 1
ATOM 806 C C . LEU A 1 99 ? 0.702 9.562 23.682 1.00 75.88 99 LEU A C 1
ATOM 808 O O . LEU A 1 99 ? 0.544 8.857 24.676 1.00 75.88 99 LEU A O 1
ATOM 812 N N . SER A 1 100 ? 1.375 10.713 23.720 1.00 76.88 100 SER A N 1
ATOM 813 C CA . SER A 1 100 ? 2.076 11.195 24.915 1.00 76.88 100 SER A CA 1
ATOM 814 C C . SER A 1 100 ? 1.219 12.114 25.790 1.00 76.88 100 SER A C 1
ATOM 816 O O . SER A 1 100 ? 1.398 12.141 27.005 1.00 76.88 100 SER A O 1
ATOM 818 N N . ASN A 1 101 ? 0.289 12.867 25.192 1.00 70.94 101 ASN A N 1
ATOM 819 C CA . ASN A 1 101 ? -0.505 13.900 25.870 1.00 70.94 101 ASN A CA 1
ATOM 820 C C . ASN A 1 101 ? -1.968 13.501 26.116 1.00 70.94 101 ASN A C 1
ATOM 822 O O . ASN A 1 101 ? -2.742 14.284 26.679 1.00 70.94 101 ASN A O 1
ATOM 826 N N . SER A 1 102 ? -2.382 12.307 25.699 1.00 62.72 102 SER A N 1
ATOM 827 C CA . SER A 1 102 ? -3.747 11.836 25.900 1.00 62.72 102 SER A CA 1
ATOM 828 C C . SER A 1 102 ? -4.030 11.565 27.385 1.00 62.72 102 SER A C 1
ATOM 830 O O . SER A 1 102 ? -3.445 10.669 27.990 1.00 62.72 102 SER A O 1
ATOM 832 N N . LYS A 1 103 ? -4.962 12.330 27.975 1.00 59.94 103 LYS A N 1
ATOM 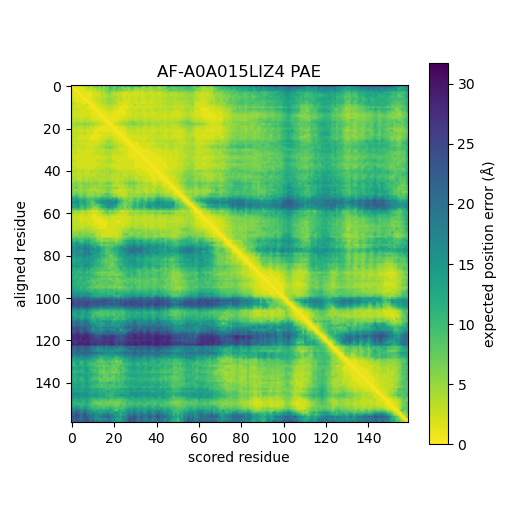833 C CA . LYS A 1 103 ? -5.464 12.110 29.350 1.00 59.94 103 LYS A CA 1
ATOM 834 C C . LYS A 1 103 ? -6.241 10.795 29.505 1.00 59.94 103 LYS A C 1
ATOM 836 O O . LYS A 1 103 ? -6.374 10.299 30.618 1.00 59.94 103 LYS A O 1
ATOM 841 N N . GLU A 1 104 ? -6.748 10.261 28.398 1.00 62.09 104 GLU A N 1
ATOM 842 C CA . GLU A 1 104 ? -7.437 8.975 28.278 1.00 62.09 104 GLU A CA 1
ATOM 843 C C . GLU A 1 104 ? -6.627 8.093 27.325 1.00 62.09 104 GLU A C 1
ATOM 845 O O . GLU A 1 104 ? -6.093 8.607 26.346 1.00 62.09 104 GLU A O 1
ATOM 850 N N . SER A 1 105 ? -6.506 6.791 27.593 1.00 65.00 105 SER A N 1
ATOM 851 C CA . SER A 1 105 ? -5.759 5.884 26.713 1.00 65.00 105 SER A CA 1
ATOM 852 C C . SER A 1 105 ? -6.447 5.786 25.342 1.00 65.00 105 SER A C 1
ATOM 854 O O . SER A 1 105 ? -7.575 5.294 25.284 1.00 65.00 105 SER A O 1
ATOM 856 N N . PRO A 1 106 ? -5.814 6.236 24.242 1.00 72.69 106 PRO A N 1
ATOM 857 C CA . PRO A 1 106 ? -6.411 6.163 22.915 1.00 72.69 106 PRO A CA 1
ATOM 858 C C . PRO A 1 106 ? -6.565 4.705 22.482 1.00 72.69 106 PRO A C 1
ATOM 860 O O . PRO A 1 106 ? -5.731 3.856 22.805 1.00 72.69 106 PRO A O 1
ATOM 863 N N . ILE A 1 107 ? -7.609 4.410 21.706 1.00 77.44 107 ILE A N 1
ATOM 864 C CA . ILE A 1 107 ? -7.759 3.090 21.094 1.00 77.44 107 ILE A CA 1
ATOM 865 C C . ILE A 1 107 ? -6.798 3.015 19.915 1.00 77.44 107 ILE A C 1
ATOM 867 O O . ILE A 1 107 ? -7.016 3.666 18.893 1.00 77.44 107 ILE A O 1
ATOM 871 N N . LEU A 1 108 ? -5.740 2.221 20.073 1.00 79.38 108 LEU A N 1
ATOM 872 C CA . LEU A 1 108 ? -4.740 1.976 19.041 1.00 79.38 108 LEU A CA 1
ATOM 873 C C . LEU A 1 108 ? -4.982 0.617 18.392 1.00 79.38 108 LEU A C 1
ATOM 875 O O . LEU A 1 108 ? -4.971 -0.412 19.076 1.00 79.38 108 LEU A O 1
ATOM 879 N N . ILE A 1 109 ? -5.164 0.619 17.072 1.00 78.62 109 ILE A N 1
ATOM 880 C CA . ILE A 1 109 ? -5.345 -0.591 16.271 1.00 78.62 109 ILE A CA 1
ATOM 881 C C . ILE A 1 109 ? -4.151 -0.772 15.332 1.00 78.62 109 ILE A C 1
ATOM 883 O O . ILE A 1 109 ? -3.907 0.043 14.440 1.00 78.62 109 ILE A O 1
ATOM 887 N N . ASP A 1 110 ? -3.419 -1.870 15.513 1.00 76.94 110 ASP A N 1
ATOM 888 C CA . ASP A 1 110 ? -2.357 -2.281 14.589 1.00 76.94 110 ASP A CA 1
ATOM 889 C C . ASP A 1 110 ? -2.950 -3.163 13.493 1.00 76.94 110 ASP A C 1
ATOM 891 O O . ASP A 1 110 ? -3.365 -4.297 13.748 1.00 76.94 110 ASP A O 1
ATOM 895 N N . MET A 1 111 ? -2.986 -2.620 12.276 1.00 74.69 111 MET A N 1
ATOM 896 C CA . MET A 1 111 ? -3.524 -3.282 11.086 1.00 74.69 111 MET A CA 1
ATOM 897 C C . MET A 1 111 ? -2.460 -4.066 10.307 1.00 74.69 111 MET A C 1
ATOM 899 O O . MET A 1 111 ? -2.749 -4.571 9.218 1.00 74.69 111 MET A O 1
ATOM 903 N N . ARG A 1 112 ? -1.226 -4.166 10.819 1.00 69.00 112 ARG A N 1
ATOM 904 C CA . ARG A 1 112 ? -0.166 -4.971 10.201 1.00 69.00 112 ARG A CA 1
ATOM 905 C C . ARG A 1 112 ? -0.420 -6.459 10.403 1.00 69.00 112 ARG A C 1
ATOM 907 O O . ARG A 1 112 ? -1.054 -6.892 11.366 1.00 69.00 112 ARG A O 1
ATOM 914 N N . ASN A 1 113 ? 0.148 -7.263 9.509 1.00 61.91 113 ASN A N 1
ATOM 915 C CA . ASN A 1 113 ? 0.068 -8.713 9.636 1.00 61.91 113 ASN A CA 1
ATOM 916 C C . ASN A 1 113 ? 0.870 -9.206 10.853 1.00 61.91 113 ASN A C 1
ATOM 918 O O . ASN A 1 113 ? 1.857 -8.593 11.266 1.00 61.91 113 ASN A O 1
ATOM 922 N N . GLN A 1 114 ? 0.489 -10.368 11.392 1.00 59.78 114 GLN A N 1
ATOM 923 C CA . GLN A 1 114 ? 1.080 -10.949 12.606 1.00 59.78 114 GLN A CA 1
ATOM 924 C C . GLN A 1 114 ? 2.616 -11.084 12.559 1.00 59.78 114 GLN A C 1
ATOM 926 O O . GLN A 1 114 ? 3.282 -10.887 13.573 1.00 59.78 114 GLN A O 1
ATOM 931 N N . TYR A 1 115 ? 3.199 -11.345 11.384 1.00 55.25 115 TYR A N 1
ATOM 932 C CA . TYR A 1 115 ? 4.650 -11.508 11.212 1.00 55.25 115 TYR A CA 1
ATOM 933 C C . TYR A 1 115 ? 5.456 -10.194 11.273 1.00 55.25 115 TYR A C 1
ATOM 935 O O . TYR A 1 115 ? 6.679 -10.242 11.379 1.00 55.25 115 TYR A O 1
ATOM 943 N N . GLU A 1 116 ? 4.809 -9.027 11.186 1.00 53.72 116 GLU A N 1
ATOM 944 C CA . GLU A 1 116 ? 5.462 -7.704 11.227 1.00 53.72 116 GLU A CA 1
ATOM 945 C C . GLU A 1 116 ? 5.548 -7.135 12.651 1.00 53.72 116 GLU A C 1
ATOM 947 O O . GLU A 1 116 ? 6.059 -6.032 12.861 1.00 53.72 116 GLU A O 1
ATOM 952 N N . ARG A 1 117 ? 5.041 -7.871 13.648 1.00 59.00 117 ARG A N 1
ATOM 953 C CA . ARG A 1 117 ? 4.956 -7.399 15.029 1.00 59.00 117 ARG A CA 1
ATOM 954 C C . ARG A 1 117 ? 6.294 -7.583 15.756 1.00 59.00 117 ARG A C 1
ATOM 956 O O . ARG A 1 117 ? 6.691 -8.695 16.093 1.00 59.00 117 ARG A O 1
ATOM 963 N N . GLN A 1 118 ? 6.952 -6.470 16.076 1.00 48.72 118 GLN A N 1
ATOM 964 C CA . GLN A 1 118 ? 7.910 -6.375 17.180 1.00 48.72 118 GLN A CA 1
ATOM 965 C C . GLN A 1 118 ? 7.434 -5.279 18.144 1.00 48.72 118 GLN A C 1
ATOM 967 O O . GLN A 1 118 ? 7.529 -4.102 17.827 1.00 48.72 118 GLN A O 1
ATOM 972 N N . VAL A 1 119 ? 6.913 -5.722 19.295 1.00 46.91 119 VAL A N 1
ATOM 973 C CA . VAL A 1 119 ? 6.781 -5.017 20.588 1.00 46.91 119 VAL A CA 1
ATOM 974 C C . VAL A 1 119 ? 6.046 -3.663 20.601 1.00 46.91 119 VAL A C 1
ATOM 976 O O . VAL A 1 119 ? 6.603 -2.654 20.191 1.00 46.91 119 VAL A O 1
ATOM 979 N N . GLN A 1 120 ? 4.860 -3.624 21.228 1.00 45.38 120 GLN A N 1
ATOM 980 C CA . GLN A 1 120 ? 4.448 -2.566 22.174 1.00 45.38 120 GLN A CA 1
ATOM 981 C C . GLN A 1 120 ? 3.175 -2.975 22.948 1.00 45.38 120 GLN A C 1
ATOM 983 O O . GLN A 1 120 ? 2.316 -3.676 22.422 1.00 45.38 120 GLN A O 1
ATOM 988 N N . GLU A 1 121 ? 3.084 -2.563 24.215 1.00 48.22 121 GLU A N 1
ATOM 989 C CA . GLU A 1 121 ? 2.174 -3.104 25.246 1.00 48.22 121 GLU A CA 1
ATOM 990 C C . GLU A 1 121 ? 0.738 -2.528 25.257 1.00 48.22 121 GLU A C 1
ATOM 992 O O . GLU A 1 121 ? -0.020 -2.819 26.177 1.00 48.22 121 GLU A O 1
ATOM 997 N N . CYS A 1 122 ? 0.314 -1.754 24.247 1.00 50.78 122 CYS A N 1
ATOM 998 C CA . CYS A 1 122 ? -0.979 -1.039 24.283 1.00 50.78 122 CYS A CA 1
ATOM 999 C C . CYS A 1 122 ? -1.839 -1.185 23.014 1.00 50.78 122 CYS A C 1
ATOM 1001 O O . CYS A 1 122 ? -2.503 -0.236 22.608 1.00 50.78 122 CYS A O 1
ATOM 1003 N N . ILE A 1 123 ? -1.814 -2.337 22.343 1.00 61.31 123 ILE A N 1
ATOM 1004 C CA . ILE A 1 123 ? -2.352 -2.447 20.981 1.00 61.31 123 ILE A CA 1
ATOM 1005 C C . ILE A 1 123 ? -3.438 -3.518 20.913 1.00 61.31 123 ILE A C 1
ATOM 1007 O O . ILE A 1 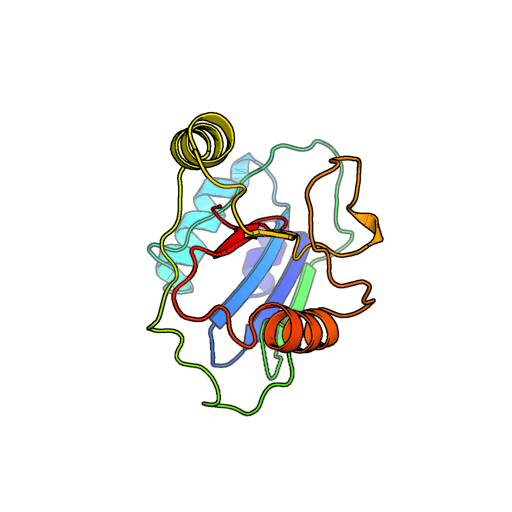123 ? -3.165 -4.707 21.088 1.00 61.31 123 ILE A O 1
ATOM 1011 N N . ILE A 1 124 ? -4.664 -3.106 20.584 1.00 63.66 124 ILE A N 1
ATOM 1012 C CA . ILE A 1 124 ? -5.679 -4.046 20.110 1.00 63.66 124 ILE A CA 1
ATOM 1013 C C . ILE A 1 124 ? -5.263 -4.428 18.689 1.00 63.66 124 ILE A C 1
ATOM 1015 O O . ILE A 1 124 ? -5.321 -3.614 17.772 1.00 63.66 124 ILE A O 1
ATOM 1019 N N . SER A 1 125 ? -4.792 -5.655 18.499 1.00 63.03 125 SER A N 1
ATOM 1020 C CA . SER A 1 125 ? -4.403 -6.157 17.181 1.00 63.03 125 SER A CA 1
ATOM 1021 C C . SER A 1 125 ? -5.336 -7.296 16.780 1.00 63.03 125 SER A C 1
ATOM 1023 O O . SER A 1 125 ? -5.463 -8.258 17.542 1.00 63.03 125 SER A O 1
ATOM 1025 N N . PRO A 1 126 ? -5.980 -7.221 15.602 1.00 63.25 126 PRO A N 1
ATOM 1026 C CA . PRO A 1 126 ? -6.654 -8.364 15.009 1.00 63.25 126 PRO A CA 1
ATOM 1027 C C . PRO A 1 126 ? -5.697 -9.553 14.876 1.00 63.25 126 PRO A C 1
ATOM 1029 O O . PRO A 1 126 ? -4.685 -9.477 14.173 1.00 63.25 126 PRO A O 1
ATOM 1032 N N . ASP A 1 127 ? -6.003 -10.666 15.542 1.00 66.94 127 ASP A N 1
ATOM 1033 C CA . ASP A 1 127 ? -5.213 -11.891 15.410 1.00 66.94 127 ASP A CA 1
ATOM 1034 C C . ASP A 1 127 ? -5.670 -12.697 14.195 1.00 66.94 127 ASP A C 1
ATOM 1036 O O . ASP A 1 127 ? -6.473 -13.623 14.294 1.00 66.94 127 ASP A O 1
ATOM 1040 N N . VAL A 1 128 ? -5.236 -12.253 13.016 1.00 66.81 128 VAL A N 1
ATOM 1041 C CA . VAL A 1 128 ? -5.748 -12.745 11.738 1.00 66.81 128 VAL A CA 1
ATOM 1042 C C . VAL A 1 128 ? -4.665 -12.831 10.665 1.00 66.81 128 VAL A C 1
ATOM 1044 O O . VAL A 1 128 ? -3.764 -11.994 10.588 1.00 66.81 128 VAL A O 1
ATOM 1047 N N . ASP A 1 129 ? -4.792 -13.837 9.799 1.00 67.06 129 ASP A N 1
ATOM 1048 C CA . ASP A 1 129 ? -3.816 -14.152 8.746 1.00 67.06 129 ASP A CA 1
ATOM 1049 C C . ASP A 1 129 ? -4.027 -13.357 7.453 1.00 67.06 129 ASP A C 1
ATOM 1051 O O . ASP A 1 129 ? -3.153 -13.317 6.580 1.00 67.06 129 ASP A O 1
ATOM 1055 N N . THR A 1 130 ? -5.208 -12.758 7.280 1.00 69.12 130 THR A N 1
ATOM 1056 C CA . THR A 1 130 ? -5.567 -12.053 6.050 1.00 69.12 130 THR A CA 1
ATOM 1057 C C . THR A 1 130 ? -6.104 -10.657 6.330 1.00 69.12 130 THR A C 1
ATOM 1059 O O . THR A 1 130 ? -6.807 -10.417 7.308 1.00 69.12 130 THR A O 1
ATOM 1062 N N . PHE A 1 131 ? -5.838 -9.734 5.404 1.00 72.62 131 PHE A N 1
ATOM 1063 C CA . PHE A 1 131 ? -6.355 -8.363 5.469 1.00 72.62 131 PHE A CA 1
ATOM 1064 C C . PHE A 1 131 ? -7.892 -8.294 5.515 1.00 72.62 131 PHE A C 1
ATOM 1066 O O . PHE A 1 131 ? -8.485 -7.391 6.087 1.00 72.62 131 PHE A O 1
ATOM 1073 N N . ARG A 1 132 ? -8.573 -9.272 4.921 1.00 74.12 132 ARG A N 1
ATOM 1074 C CA . ARG A 1 132 ? -10.031 -9.380 5.011 1.00 74.12 132 ARG A CA 1
ATOM 1075 C C . ARG A 1 132 ? -10.485 -9.610 6.446 1.00 74.12 132 ARG A C 1
ATOM 1077 O O . ARG A 1 132 ? -11.443 -8.995 6.906 1.00 74.12 132 ARG A O 1
ATOM 1084 N N . ASP A 1 133 ? -9.830 -10.545 7.115 1.00 75.88 133 ASP A N 1
ATOM 1085 C CA . ASP A 1 133 ? -10.198 -10.934 8.467 1.00 75.88 133 ASP A CA 1
ATOM 1086 C C . ASP A 1 133 ? -9.863 -9.800 9.450 1.00 75.88 133 ASP A C 1
ATOM 1088 O O . ASP A 1 133 ? -10.593 -9.608 10.422 1.00 75.88 133 ASP A O 1
ATOM 1092 N N . SER A 1 134 ? -8.857 -8.965 9.143 1.00 76.06 134 SER A N 1
ATOM 1093 C CA . SER A 1 134 ? -8.560 -7.767 9.941 1.00 76.06 134 SER A CA 1
ATOM 1094 C C . SER A 1 134 ? -9.648 -6.708 9.839 1.00 76.06 134 SER A C 1
ATOM 1096 O O . SER A 1 134 ? -9.983 -6.107 10.855 1.00 76.06 134 SER A O 1
ATOM 1098 N N . ILE A 1 135 ? -10.284 -6.538 8.674 1.00 78.50 135 ILE A N 1
ATOM 1099 C CA . ILE A 1 135 ? -11.457 -5.657 8.534 1.00 78.50 135 ILE A CA 1
ATOM 1100 C C . ILE A 1 135 ? -12.613 -6.150 9.410 1.00 78.50 135 ILE A C 1
ATOM 1102 O O . ILE A 1 135 ? -13.253 -5.355 10.096 1.00 78.50 135 ILE A O 1
ATOM 1106 N N . LYS A 1 136 ? -12.886 -7.460 9.411 1.00 80.06 136 LYS A N 1
ATOM 1107 C CA . LYS A 1 136 ? -13.978 -8.020 10.216 1.00 80.06 136 LYS A CA 1
ATOM 1108 C C . LYS A 1 136 ? -13.725 -7.825 11.713 1.00 80.06 136 LYS A C 1
ATOM 1110 O O . LYS A 1 136 ? -14.593 -7.308 12.408 1.00 80.06 136 LYS A O 1
ATOM 1115 N N . ALA A 1 137 ? -12.534 -8.186 12.179 1.00 79.62 137 ALA A N 1
ATOM 1116 C CA . ALA A 1 137 ? -12.139 -7.998 13.569 1.00 79.62 137 ALA A CA 1
ATOM 1117 C C . ALA A 1 137 ? -12.169 -6.517 13.976 1.00 79.62 137 ALA A C 1
ATOM 1119 O O . ALA A 1 137 ? -12.615 -6.187 15.069 1.00 79.62 137 ALA A O 1
ATOM 1120 N N . MET A 1 138 ? -11.754 -5.609 13.088 1.00 80.12 138 MET A N 1
ATOM 1121 C CA . MET A 1 138 ? -11.823 -4.170 13.337 1.00 80.12 138 MET A CA 1
ATOM 1122 C C . MET A 1 138 ? -13.269 -3.688 13.507 1.00 80.12 138 MET A C 1
ATOM 1124 O O . MET A 1 138 ? -13.538 -2.941 14.441 1.00 80.12 138 MET A O 1
ATOM 1128 N N . ASN A 1 139 ? -14.214 -4.156 12.686 1.00 81.81 139 ASN A N 1
ATOM 1129 C CA . ASN A 1 139 ? -15.630 -3.813 12.864 1.00 81.81 139 ASN A CA 1
ATOM 1130 C C . ASN A 1 139 ? -16.162 -4.251 14.238 1.00 81.81 139 ASN A C 1
ATOM 1132 O O . ASN A 1 139 ? -16.892 -3.492 14.870 1.00 81.81 139 ASN A O 1
ATOM 1136 N N . GLU A 1 140 ? -15.765 -5.434 14.713 1.00 83.06 140 GLU A N 1
ATOM 1137 C CA . GLU A 1 140 ? -16.129 -5.943 16.044 1.00 83.06 140 GLU A CA 1
ATOM 1138 C C . GLU A 1 140 ? -15.466 -5.117 17.167 1.00 83.06 140 GLU A C 1
ATOM 1140 O O . GLU A 1 140 ? -16.111 -4.760 18.151 1.00 83.06 140 GLU A O 1
ATOM 1145 N N . ILE A 1 141 ? -14.193 -4.731 17.009 1.00 81.00 141 ILE A N 1
ATOM 1146 C CA . ILE A 1 141 ? -13.471 -3.872 17.965 1.00 81.00 141 ILE A CA 1
ATOM 1147 C C . ILE A 1 141 ? -14.108 -2.479 18.054 1.00 81.00 141 ILE A C 1
ATOM 1149 O O . ILE A 1 141 ? -14.215 -1.921 19.149 1.00 81.00 141 ILE A O 1
ATOM 1153 N N . CYS A 1 142 ? -14.521 -1.912 16.922 1.00 82.62 142 CYS A N 1
ATOM 1154 C CA . CYS A 1 142 ? -15.093 -0.569 16.822 1.00 82.62 142 CYS A CA 1
ATOM 1155 C C . CYS A 1 142 ? -16.586 -0.516 17.184 1.00 82.62 142 CYS A C 1
ATOM 1157 O O . CYS A 1 142 ? -17.149 0.576 17.310 1.00 82.62 142 CYS A O 1
ATOM 1159 N N . GLU A 1 143 ? -17.246 -1.664 17.360 1.00 86.06 143 GLU A N 1
ATOM 1160 C CA . GLU A 1 143 ? -18.658 -1.715 17.725 1.00 86.06 143 GLU A CA 1
ATOM 1161 C C . GLU A 1 143 ? -18.894 -1.024 19.081 1.00 86.06 143 GLU A C 1
ATOM 1163 O O . GLU A 1 143 ? -18.218 -1.289 20.080 1.00 86.06 143 GLU A O 1
ATOM 1168 N N . GLY A 1 144 ? -19.833 -0.074 19.096 1.00 85.12 144 GLY A N 1
ATOM 1169 C CA . GLY A 1 144 ? -20.161 0.746 20.267 1.00 85.12 144 GLY A CA 1
ATOM 1170 C C . GLY A 1 144 ? -19.205 1.914 20.540 1.00 85.12 144 GLY A C 1
ATOM 1171 O O . GLY A 1 144 ? -19.449 2.667 21.478 1.00 85.12 144 GLY A O 1
ATOM 1172 N N . LYS A 1 145 ? -18.156 2.095 19.723 1.00 84.19 145 LYS A N 1
ATOM 1173 C CA . LYS A 1 145 ? -17.103 3.112 19.912 1.00 84.19 145 LYS A CA 1
ATOM 1174 C C . LYS A 1 145 ? -17.113 4.198 18.838 1.0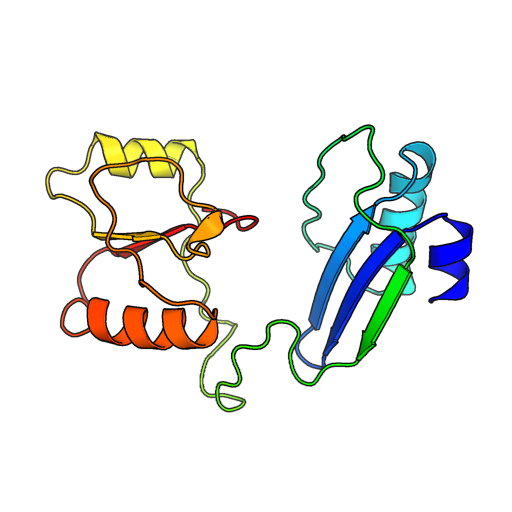0 84.19 145 LYS A C 1
ATOM 1176 O O . LYS A 1 145 ? -16.109 4.853 18.587 1.00 84.19 145 LYS A O 1
ATOM 1181 N N . GLN A 1 146 ? -18.255 4.412 18.183 1.00 82.56 146 GLN A N 1
ATOM 1182 C CA . GLN A 1 146 ? -18.366 5.309 17.024 1.00 82.56 146 GLN A CA 1
ATOM 1183 C C . GLN A 1 146 ? -18.102 6.789 17.359 1.00 82.56 146 GLN A C 1
ATOM 1185 O O . GLN A 1 146 ? -17.815 7.572 16.458 1.00 82.56 146 GLN A O 1
ATOM 1190 N N . ASN A 1 147 ? -18.206 7.168 18.637 1.00 82.12 147 ASN A N 1
ATOM 1191 C CA . ASN A 1 147 ? -17.917 8.521 19.124 1.00 82.12 147 ASN A CA 1
ATOM 1192 C C . ASN A 1 147 ? -16.521 8.646 19.762 1.00 82.12 147 ASN A C 1
ATOM 1194 O O . ASN A 1 147 ? -16.148 9.735 20.199 1.00 82.12 147 ASN A O 1
ATOM 1198 N N . GLU A 1 148 ? -15.765 7.550 19.852 1.00 82.94 148 GLU A N 1
ATOM 1199 C CA . GLU A 1 148 ? -14.421 7.538 20.425 1.00 82.94 148 GLU A CA 1
ATOM 1200 C C . GLU A 1 148 ? -13.368 7.825 19.349 1.00 82.94 148 GLU A C 1
ATOM 1202 O O . GLU A 1 148 ? -13.566 7.564 18.160 1.00 82.94 148 GLU A O 1
ATOM 1207 N N . LYS A 1 149 ? -12.218 8.366 19.762 1.00 82.44 149 LYS A N 1
ATOM 1208 C CA . LYS A 1 149 ? -11.088 8.559 18.851 1.00 82.44 149 LYS A CA 1
ATOM 1209 C C . LYS A 1 149 ? -10.331 7.245 18.695 1.00 82.44 149 LYS A C 1
ATOM 1211 O O . LYS A 1 149 ? -9.720 6.759 19.646 1.00 82.44 149 LYS A O 1
ATOM 1216 N N . ILE A 1 150 ? -10.361 6.706 17.481 1.00 83.19 150 ILE A N 1
ATOM 1217 C CA . ILE A 1 150 ? -9.667 5.476 17.104 1.00 83.19 150 ILE A CA 1
ATOM 1218 C C . ILE A 1 150 ? -8.488 5.845 16.215 1.00 83.19 150 ILE A C 1
ATOM 1220 O O . ILE A 1 150 ? -8.641 6.559 15.225 1.00 83.19 150 ILE A O 1
ATOM 1224 N N . TYR A 1 151 ? -7.319 5.337 16.574 1.00 83.50 151 TYR A N 1
ATOM 1225 C CA . TYR A 1 151 ? -6.069 5.577 15.877 1.00 83.50 151 TYR A CA 1
ATOM 1226 C C . TYR A 1 151 ? -5.575 4.257 15.298 1.00 83.50 151 TYR A C 1
ATOM 1228 O O . TYR A 1 151 ? -5.535 3.237 15.987 1.00 83.50 151 TYR A O 1
ATOM 1236 N N . MET A 1 152 ? -5.218 4.261 14.018 1.00 82.06 152 MET A N 1
ATOM 1237 C CA . MET A 1 152 ? -4.820 3.054 13.297 1.00 82.06 152 MET A CA 1
ATOM 1238 C C . MET A 1 152 ? -3.479 3.274 12.619 1.00 82.06 152 MET A C 1
ATOM 1240 O O . MET A 1 152 ? -3.225 4.359 12.110 1.00 82.06 152 MET A O 1
ATOM 1244 N N . TYR A 1 153 ? -2.648 2.238 12.548 1.00 77.69 153 TYR A N 1
ATOM 1245 C CA . TYR A 1 153 ? -1.429 2.287 11.743 1.00 77.69 153 TYR A CA 1
ATOM 1246 C C . TYR A 1 153 ? -1.191 0.963 11.003 1.00 77.69 153 TYR A C 1
ATOM 1248 O O . TYR A 1 153 ? -1.609 -0.110 11.440 1.00 77.69 153 TYR A O 1
ATOM 1256 N N . CYS A 1 154 ? -0.538 1.048 9.842 1.00 71.69 154 CYS A N 1
ATOM 1257 C CA . CYS A 1 154 ? -0.220 -0.075 8.959 1.00 71.69 154 CYS A CA 1
ATOM 1258 C C . CYS A 1 154 ? 1.161 0.139 8.311 1.00 71.69 154 CYS A C 1
ATOM 1260 O O . CYS A 1 154 ? 1.678 1.258 8.280 1.00 71.69 154 CYS A O 1
ATOM 1262 N N . THR A 1 155 ? 1.782 -0.917 7.782 1.00 64.62 155 THR A N 1
ATOM 1263 C CA . THR A 1 155 ? 3.072 -0.809 7.091 1.00 64.62 155 THR A CA 1
ATOM 1264 C C . THR A 1 155 ? 2.878 -0.144 5.724 1.00 64.62 155 THR A C 1
ATOM 1266 O O . THR A 1 155 ? 2.272 -0.721 4.823 1.00 64.62 155 THR A O 1
ATOM 1269 N N . GLY A 1 156 ? 3.442 1.053 5.537 1.00 56.59 156 GLY A N 1
ATOM 1270 C CA . GLY A 1 156 ? 3.521 1.720 4.229 1.00 56.59 156 GLY A CA 1
ATOM 1271 C C . GLY A 1 156 ? 2.452 2.779 3.942 1.00 56.59 156 GLY A C 1
ATOM 1272 O O . GLY A 1 156 ? 2.435 3.317 2.834 1.00 56.59 156 GLY A O 1
ATOM 1273 N N . THR A 1 157 ? 1.602 3.112 4.911 1.00 52.56 157 THR A N 1
ATOM 1274 C CA . THR A 1 157 ? 0.684 4.258 4.841 1.00 52.56 157 THR A CA 1
ATOM 1275 C C . THR A 1 157 ? 1.199 5.420 5.684 1.00 52.56 157 THR A C 1
ATOM 1277 O O . THR A 1 157 ? 1.943 5.216 6.643 1.00 52.56 157 THR A O 1
ATOM 1280 N N . LYS A 1 158 ? 0.806 6.648 5.320 1.00 47.94 158 LYS A N 1
ATOM 1281 C CA . LYS A 1 158 ? 0.873 7.779 6.253 1.00 47.94 158 LYS A CA 1
ATOM 1282 C C . LYS A 1 158 ? 0.028 7.403 7.476 1.00 47.94 158 LYS A C 1
ATOM 1284 O O . LYS A 1 158 ? -1.005 6.747 7.310 1.00 47.94 158 LYS A O 1
ATOM 1289 N N . VAL A 1 159 ? 0.556 7.702 8.657 1.00 38.62 159 VAL A N 1
ATOM 1290 C CA . VAL A 1 159 ? -0.107 7.453 9.942 1.00 38.62 159 VAL A CA 1
ATOM 1291 C C . VAL A 1 159 ? -1.325 8.368 10.071 1.00 38.62 159 VAL A C 1
ATOM 1293 O O . VAL A 1 159 ? -1.365 9.381 9.338 1.00 38.62 159 VAL A O 1
#

Organism: Rhizophagus irregularis (strain DAOM 197198w) (NCBI:txid1432141)